Protein AF-J9GRY8-F1 (afdb_monomer)

Mean predicted aligned error: 7.42 Å

Secondary structure (DSSP, 8-state):
-----HHHHHHHHHHHHHHHHHHHHHHHHHHHTTT-S-GGG--S-S--GGG--EEESSHHHHHHHHHHHHHHHHHHHHHHHHHH-------S-----SEEES-TTTS-HHHHS---TTS-------PPP--TTT--HHHHHHHHHHH-TTS--TT--

Structure (mmCIF, N/CA/C/O backbone):
data_AF-J9GRY8-F1
#
_entry.id   AF-J9GRY8-F1
#
loop_
_atom_site.group_PDB
_atom_site.id
_atom_site.type_symbol
_atom_site.label_atom_id
_atom_site.label_alt_id
_atom_site.label_comp_id
_atom_site.label_asym_id
_atom_site.label_entity_id
_atom_site.label_seq_id
_atom_site.pdbx_PDB_ins_code
_atom_site.Cartn_x
_atom_site.Cartn_y
_atom_site.Cartn_z
_atom_site.occupancy
_atom_site.B_iso_or_equiv
_atom_site.auth_seq_id
_atom_site.auth_comp_id
_atom_site.auth_asym_id
_atom_site.auth_atom_id
_atom_site.pdbx_PDB_model_num
ATOM 1 N N . MET A 1 1 ? -4.107 13.630 19.395 1.00 35.41 1 MET A N 1
ATOM 2 C CA . MET A 1 1 ? -2.942 13.553 18.490 1.00 35.41 1 MET A CA 1
ATOM 3 C C . MET A 1 1 ? -3.416 12.917 17.202 1.00 35.41 1 MET A C 1
ATOM 5 O O . MET A 1 1 ? -3.673 11.725 17.184 1.00 35.41 1 MET A O 1
ATOM 9 N N . THR A 1 2 ? -3.631 13.715 16.164 1.00 36.91 2 THR A N 1
ATOM 10 C CA . THR A 1 2 ? -3.866 13.205 14.814 1.00 36.91 2 THR A CA 1
ATOM 11 C C . THR A 1 2 ? -2.506 12.826 14.248 1.00 36.91 2 THR A C 1
ATOM 13 O O . THR A 1 2 ? -1.673 13.696 14.007 1.00 36.91 2 THR A O 1
ATOM 16 N N . GLN A 1 3 ? -2.239 11.533 14.102 1.00 39.53 3 GLN A N 1
ATOM 17 C CA . GLN A 1 3 ? -1.056 11.056 13.395 1.00 39.53 3 GLN A CA 1
ATOM 18 C C . GLN A 1 3 ? -1.528 10.562 12.024 1.00 39.53 3 GLN A C 1
ATOM 20 O O . GLN A 1 3 ? -1.878 9.393 11.887 1.00 39.53 3 GLN A O 1
ATOM 25 N N . PRO A 1 4 ? -1.653 11.448 11.019 1.00 40.25 4 PRO A N 1
ATOM 26 C CA . PRO A 1 4 ? -1.986 11.006 9.679 1.00 40.25 4 PRO A CA 1
ATOM 27 C C . PRO A 1 4 ? -0.754 10.308 9.073 1.00 40.25 4 PRO A C 1
ATOM 29 O O . PRO A 1 4 ? 0.368 10.789 9.217 1.00 40.25 4 PRO A O 1
ATOM 32 N N . ALA A 1 5 ? -0.978 9.212 8.348 1.00 49.91 5 ALA A N 1
ATOM 33 C CA . ALA A 1 5 ? -0.129 8.763 7.237 1.00 49.91 5 ALA A CA 1
ATOM 34 C C . ALA A 1 5 ? 1.153 7.937 7.501 1.00 49.91 5 ALA A C 1
ATOM 36 O O . ALA A 1 5 ? 2.060 7.981 6.669 1.00 49.91 5 ALA A O 1
ATOM 37 N N . VAL A 1 6 ? 1.262 7.114 8.557 1.00 53.56 6 VAL A N 1
ATOM 38 C CA . VAL A 1 6 ? 2.426 6.195 8.630 1.00 53.56 6 VAL A CA 1
ATOM 39 C C . VAL A 1 6 ? 2.303 5.023 7.644 1.00 53.56 6 VAL A C 1
ATOM 41 O O . VAL A 1 6 ? 3.264 4.730 6.940 1.00 53.56 6 VAL A O 1
ATOM 44 N N . ALA A 1 7 ? 1.124 4.403 7.513 1.00 56.69 7 ALA A N 1
ATOM 45 C CA . ALA A 1 7 ? 0.900 3.290 6.578 1.00 56.69 7 ALA A CA 1
ATOM 46 C C . ALA A 1 7 ? 1.027 3.714 5.100 1.00 56.69 7 ALA A C 1
ATOM 48 O O . ALA A 1 7 ? 1.640 3.019 4.292 1.00 56.69 7 ALA A O 1
ATOM 49 N N . VAL A 1 8 ? 0.531 4.910 4.771 1.00 60.69 8 VAL A N 1
ATOM 50 C CA . VAL A 1 8 ? 0.575 5.499 3.422 1.00 60.69 8 VAL A CA 1
ATOM 51 C C . VAL A 1 8 ? 2.006 5.681 2.913 1.00 60.69 8 VAL A C 1
ATOM 53 O O . VAL A 1 8 ? 2.295 5.446 1.740 1.00 60.69 8 VAL A O 1
ATOM 56 N N . ASN A 1 9 ? 2.923 6.063 3.803 1.00 79.94 9 ASN A N 1
ATOM 57 C CA . ASN A 1 9 ? 4.305 6.329 3.430 1.00 79.94 9 ASN A CA 1
ATOM 58 C C . ASN A 1 9 ? 5.026 5.050 2.976 1.00 79.94 9 ASN A C 1
ATOM 60 O O . ASN A 1 9 ? 5.798 5.091 2.020 1.00 79.94 9 ASN A O 1
ATOM 64 N N . PHE A 1 10 ? 4.736 3.904 3.603 1.00 89.38 10 PHE A N 1
ATOM 65 C CA . PHE A 1 10 ? 5.350 2.633 3.222 1.00 89.38 10 PHE A CA 1
ATOM 66 C C . PHE A 1 10 ? 4.985 2.217 1.797 1.00 89.38 10 PHE A C 1
ATOM 68 O O . PHE A 1 10 ? 5.881 1.888 1.028 1.00 89.38 10 PHE A O 1
ATOM 75 N N . LEU A 1 11 ? 3.704 2.272 1.415 1.00 90.56 11 LEU A N 1
ATOM 76 C CA . LEU A 1 11 ? 3.285 1.883 0.062 1.00 90.56 11 LEU A CA 1
ATOM 77 C C . LEU A 1 11 ? 3.936 2.762 -1.009 1.00 90.56 11 LEU A C 1
ATOM 79 O O . LEU A 1 11 ? 4.484 2.243 -1.980 1.00 90.56 11 LEU A O 1
ATOM 83 N N . ILE A 1 12 ? 3.952 4.080 -0.797 1.00 91.62 12 ILE A N 1
ATOM 84 C CA . ILE A 1 12 ? 4.538 5.034 -1.747 1.00 91.62 12 ILE A CA 1
ATOM 85 C C . ILE A 1 12 ? 6.046 4.823 -1.882 1.00 91.62 12 ILE A C 1
ATOM 87 O O . ILE A 1 12 ? 6.572 4.830 -2.999 1.00 91.62 12 ILE A O 1
ATOM 91 N N . ILE A 1 13 ? 6.752 4.665 -0.758 1.00 93.25 13 ILE A N 1
ATOM 92 C CA . ILE A 1 13 ? 8.202 4.455 -0.753 1.00 93.25 13 ILE A CA 1
ATOM 93 C C . ILE A 1 13 ? 8.528 3.132 -1.442 1.00 93.25 13 ILE A C 1
ATOM 95 O O . ILE A 1 13 ? 9.338 3.129 -2.364 1.00 93.25 13 ILE A O 1
ATOM 99 N N . THR A 1 14 ? 7.859 2.037 -1.071 1.00 95.12 14 THR A N 1
ATOM 100 C CA . THR A 1 14 ? 8.075 0.721 -1.685 1.00 95.12 14 THR A CA 1
ATOM 101 C C . THR A 1 14 ? 7.798 0.758 -3.187 1.00 95.12 14 THR A C 1
ATOM 103 O O . THR A 1 14 ? 8.632 0.291 -3.961 1.00 95.12 14 THR A O 1
ATOM 106 N N . TYR A 1 15 ? 6.696 1.379 -3.624 1.00 95.00 15 TYR A N 1
ATOM 107 C CA . TYR A 1 15 ? 6.382 1.540 -5.046 1.00 95.00 15 TYR A CA 1
ATOM 108 C C . TYR A 1 15 ? 7.505 2.272 -5.787 1.00 95.00 15 TYR A C 1
ATOM 110 O O . TYR A 1 15 ? 8.051 1.757 -6.762 1.00 95.00 15 TYR A O 1
ATOM 118 N N . LYS A 1 16 ? 7.909 3.452 -5.304 1.00 96.00 16 LYS A N 1
ATOM 119 C CA . LYS A 1 16 ? 8.972 4.244 -5.941 1.00 96.00 16 LYS A CA 1
ATOM 120 C C . LYS A 1 16 ? 10.305 3.502 -5.954 1.00 96.00 16 LYS A C 1
ATOM 122 O O . LYS A 1 16 ? 10.979 3.499 -6.979 1.00 96.00 16 LYS A O 1
ATOM 127 N N . SER A 1 17 ? 10.677 2.856 -4.852 1.00 97.06 17 SER A N 1
ATOM 128 C CA . SER A 1 17 ? 11.914 2.082 -4.751 1.00 97.06 17 SER A CA 1
ATOM 129 C C . SER A 1 17 ? 11.938 0.908 -5.727 1.00 97.06 17 SER A C 1
ATOM 131 O O . SER A 1 17 ? 12.947 0.714 -6.400 1.00 97.0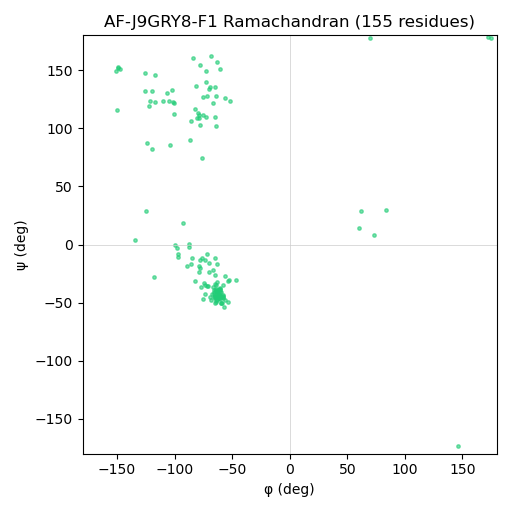6 17 SER A O 1
ATOM 133 N N . LEU A 1 18 ? 10.830 0.174 -5.875 1.00 97.00 18 LEU A N 1
ATOM 134 C CA . LEU A 1 18 ? 10.723 -0.912 -6.853 1.00 97.00 18 LEU A CA 1
ATOM 135 C C . LEU A 1 18 ? 10.784 -0.396 -8.294 1.00 97.00 18 LEU A C 1
ATOM 137 O O . LEU A 1 18 ? 11.481 -0.984 -9.116 1.00 97.00 18 LEU A O 1
ATOM 141 N N . ARG A 1 19 ? 10.135 0.734 -8.599 1.00 96.31 19 ARG A N 1
ATOM 142 C CA . ARG A 1 19 ? 10.218 1.370 -9.927 1.00 96.31 19 ARG A CA 1
ATOM 143 C C . ARG A 1 19 ? 11.637 1.838 -10.247 1.00 96.31 19 ARG A C 1
ATOM 145 O O . ARG A 1 19 ? 12.097 1.683 -11.374 1.00 96.31 19 ARG A O 1
ATOM 152 N N . LEU A 1 20 ? 12.351 2.398 -9.271 1.00 97.06 20 LEU A N 1
ATOM 153 C CA . LEU A 1 20 ? 13.756 2.780 -9.434 1.00 97.06 20 LEU A CA 1
ATOM 154 C C . LEU A 1 20 ? 14.651 1.555 -9.653 1.00 97.06 20 LEU A C 1
ATOM 156 O O . LEU A 1 20 ? 15.465 1.573 -10.573 1.00 97.06 20 LEU A O 1
ATOM 160 N N . LEU A 1 21 ? 14.453 0.483 -8.882 1.00 97.25 21 LEU A N 1
ATOM 161 C CA . LEU A 1 21 ? 15.175 -0.777 -9.060 1.00 97.25 21 LEU A CA 1
ATOM 162 C C . LEU A 1 21 ? 14.927 -1.386 -10.448 1.00 97.25 21 LEU A C 1
ATOM 164 O O . LEU A 1 21 ? 15.866 -1.812 -11.115 1.00 97.25 21 LEU A O 1
ATOM 168 N N . GLU A 1 22 ? 13.678 -1.395 -10.908 1.00 94.69 22 GLU A N 1
ATOM 169 C CA . GLU A 1 22 ? 13.321 -1.843 -12.254 1.00 94.69 22 GLU A CA 1
ATOM 170 C C . GLU A 1 22 ? 14.063 -1.031 -13.323 1.00 94.69 22 GLU A C 1
ATOM 172 O O . GLU A 1 22 ? 14.667 -1.604 -14.228 1.00 94.69 22 GLU A O 1
ATOM 177 N N . MET A 1 23 ? 14.095 0.299 -13.194 1.00 93.06 23 MET A N 1
ATOM 178 C CA . MET A 1 23 ? 14.866 1.154 -14.097 1.00 93.06 23 MET A CA 1
ATOM 179 C C . MET A 1 23 ? 16.368 0.837 -14.051 1.00 93.06 23 MET A C 1
ATOM 181 O O . MET A 1 23 ? 17.008 0.800 -15.100 1.00 93.06 23 MET A O 1
ATOM 185 N N . ASP A 1 24 ? 16.947 0.577 -12.877 1.00 94.75 24 ASP A N 1
ATOM 186 C CA . ASP A 1 24 ? 18.356 0.181 -12.756 1.00 94.75 24 ASP A CA 1
ATOM 187 C C . ASP A 1 24 ? 18.634 -1.139 -13.496 1.00 94.75 24 ASP A C 1
ATOM 189 O O . ASP A 1 24 ? 19.603 -1.234 -14.256 1.00 94.75 24 ASP A O 1
ATOM 193 N N . ILE A 1 25 ? 17.742 -2.127 -13.362 1.00 92.00 25 ILE A N 1
ATOM 194 C CA . ILE A 1 25 ? 17.813 -3.404 -14.086 1.00 92.00 25 ILE A CA 1
ATOM 195 C C . ILE A 1 25 ? 17.730 -3.173 -15.601 1.00 92.00 25 ILE A C 1
ATOM 197 O O . ILE A 1 25 ? 18.557 -3.701 -16.347 1.00 92.00 25 ILE A O 1
ATOM 201 N N . LEU A 1 26 ? 16.792 -2.345 -16.068 1.00 88.56 26 LEU A N 1
ATOM 202 C CA . LEU A 1 26 ? 16.650 -2.011 -17.489 1.00 88.56 26 LEU A CA 1
ATOM 203 C C . LEU A 1 26 ? 17.905 -1.319 -18.047 1.00 88.56 26 LEU A C 1
ATOM 205 O O . LEU A 1 26 ? 18.332 -1.624 -19.166 1.00 88.56 26 LEU A O 1
ATOM 209 N N . ARG A 1 27 ? 18.548 -0.425 -17.275 1.00 88.88 27 ARG A N 1
ATOM 210 C CA . ARG A 1 27 ? 19.831 0.187 -17.676 1.00 88.88 27 ARG A CA 1
ATOM 211 C C . ARG A 1 27 ? 20.916 -0.872 -17.847 1.00 88.88 27 ARG A C 1
ATOM 213 O O . ARG A 1 27 ? 21.608 -0.858 -18.864 1.00 88.88 27 ARG A O 1
ATOM 220 N N . LEU A 1 28 ? 21.047 -1.801 -16.899 1.00 89.38 28 LEU A N 1
ATOM 221 C CA . LEU A 1 28 ? 22.040 -2.878 -1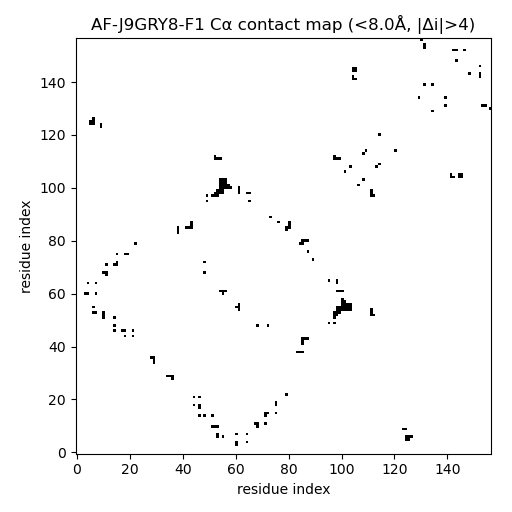6.971 1.00 89.38 28 LEU A CA 1
ATOM 222 C C . LEU A 1 28 ? 21.800 -3.800 -18.169 1.00 89.38 28 LEU A C 1
ATOM 224 O O . LEU A 1 28 ? 22.734 -4.086 -18.917 1.00 89.38 28 LEU A O 1
ATOM 228 N N . GLN A 1 29 ? 20.553 -4.203 -18.410 1.00 85.62 29 GLN A N 1
ATOM 229 C CA . GLN A 1 29 ? 20.202 -5.028 -19.565 1.00 85.62 29 GLN A CA 1
ATOM 230 C C . GLN A 1 29 ? 20.584 -4.346 -20.888 1.00 85.62 29 GLN A C 1
ATOM 232 O O . GLN A 1 29 ? 21.182 -4.983 -21.758 1.00 85.62 29 GLN A O 1
ATOM 237 N N . ARG A 1 30 ? 20.314 -3.037 -21.029 1.00 82.25 30 ARG A N 1
ATOM 238 C CA . ARG A 1 30 ? 20.690 -2.257 -22.221 1.00 82.25 30 ARG A CA 1
ATOM 239 C C . ARG A 1 30 ? 22.205 -2.234 -22.445 1.00 82.25 30 ARG A C 1
ATOM 241 O O . ARG A 1 30 ? 22.640 -2.321 -23.593 1.00 82.25 30 ARG A O 1
ATOM 248 N N . LEU A 1 31 ? 22.996 -2.130 -21.373 1.00 85.31 31 LEU A N 1
ATOM 249 C CA . LEU A 1 31 ? 24.462 -2.160 -21.434 1.00 85.31 31 LEU A CA 1
ATOM 250 C C . LEU A 1 31 ? 24.987 -3.546 -21.837 1.00 85.31 31 LEU A C 1
ATOM 252 O O . LEU A 1 31 ? 25.807 -3.644 -22.747 1.00 85.31 31 LEU A O 1
ATOM 256 N N . CYS A 1 32 ? 24.493 -4.615 -21.206 1.00 83.75 32 CYS A N 1
ATOM 257 C CA . CYS A 1 32 ? 24.935 -5.988 -21.471 1.00 83.75 32 CYS A CA 1
ATOM 258 C C . CYS A 1 32 ? 24.600 -6.465 -22.891 1.00 83.75 32 CYS A C 1
ATOM 260 O O . CYS A 1 32 ? 25.372 -7.212 -23.485 1.00 83.75 32 CYS A O 1
ATOM 262 N N . LEU A 1 33 ? 23.471 -6.021 -23.447 1.00 77.88 33 LEU A N 1
ATOM 263 C CA . LEU A 1 33 ? 23.001 -6.415 -24.780 1.00 77.88 33 LEU A CA 1
ATOM 264 C C . LEU A 1 33 ? 23.468 -5.453 -25.887 1.00 77.88 33 LEU A C 1
ATOM 266 O O . LEU A 1 33 ? 22.888 -5.415 -26.971 1.00 77.88 33 LEU A O 1
ATOM 270 N N . GLY A 1 34 ? 24.498 -4.642 -25.623 1.00 68.62 34 GLY A N 1
ATOM 271 C CA . GLY A 1 34 ? 25.127 -3.775 -26.625 1.00 68.62 34 GLY A CA 1
ATOM 272 C C . GLY A 1 34 ? 24.192 -2.717 -27.218 1.00 68.62 34 GLY A C 1
ATOM 273 O O . GLY A 1 34 ? 24.343 -2.349 -28.380 1.00 68.62 34 GLY A O 1
ATOM 274 N N . GLY A 1 35 ? 23.190 -2.263 -26.457 1.00 64.38 35 GLY A N 1
ATOM 275 C CA . GLY A 1 35 ? 22.187 -1.304 -26.923 1.00 64.38 35 GLY A CA 1
ATOM 276 C C . GLY A 1 35 ? 21.148 -1.871 -27.898 1.00 64.38 35 G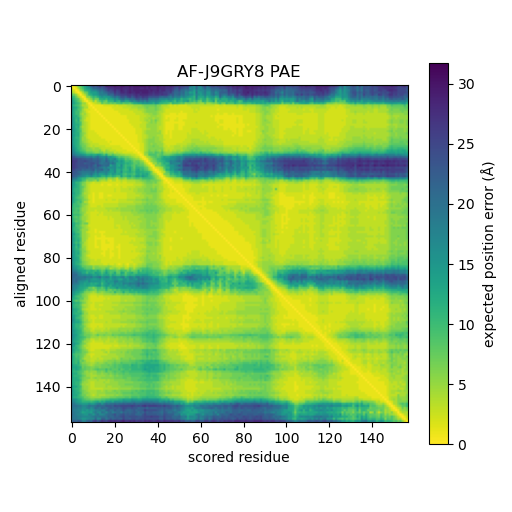LY A C 1
ATOM 277 O O . GLY A 1 35 ? 20.364 -1.095 -28.436 1.00 64.38 35 GLY A O 1
ATOM 278 N N . GLN A 1 36 ? 21.120 -3.193 -28.118 1.00 56.59 36 GLN A N 1
ATOM 279 C CA . GLN A 1 36 ? 20.224 -3.860 -29.075 1.00 56.59 36 GLN A CA 1
ATOM 280 C C . GLN A 1 36 ? 18.859 -4.247 -28.496 1.00 56.59 36 GLN A C 1
ATOM 282 O O . GLN A 1 36 ? 18.016 -4.748 -29.241 1.00 56.59 36 GLN A O 1
ATOM 287 N N . ILE A 1 37 ? 18.595 -4.007 -27.201 1.00 58.16 37 ILE A N 1
ATOM 288 C CA . ILE A 1 37 ? 17.202 -3.989 -26.738 1.00 58.16 37 ILE A CA 1
ATOM 289 C C . ILE A 1 37 ? 16.542 -2.827 -27.463 1.00 58.16 37 ILE A C 1
ATOM 291 O O . ILE A 1 37 ? 16.738 -1.661 -27.113 1.00 58.16 37 ILE A O 1
ATOM 295 N N . ALA A 1 38 ? 15.782 -3.156 -28.502 1.00 56.50 38 ALA A N 1
ATOM 296 C CA . ALA A 1 38 ? 14.901 -2.203 -29.125 1.00 56.50 38 ALA A CA 1
ATOM 297 C C . ALA A 1 38 ? 13.974 -1.678 -28.028 1.00 56.50 38 ALA A C 1
ATOM 299 O O . ALA A 1 38 ? 13.334 -2.452 -27.319 1.00 56.50 38 ALA A O 1
ATOM 300 N N . LEU A 1 39 ? 13.920 -0.357 -27.883 1.00 55.66 39 LEU A N 1
ATOM 301 C CA . LEU A 1 39 ? 13.009 0.344 -26.978 1.00 55.66 39 LEU A CA 1
ATOM 302 C C . LEU A 1 39 ? 11.566 -0.180 -27.097 1.00 55.66 39 LEU A C 1
ATOM 304 O O . LEU A 1 39 ? 10.831 -0.228 -26.121 1.00 55.66 39 LEU A O 1
ATOM 308 N N . SER A 1 40 ? 11.211 -0.650 -28.298 1.00 52.44 40 SER A N 1
ATOM 309 C CA . SER A 1 40 ? 9.945 -1.289 -28.654 1.00 52.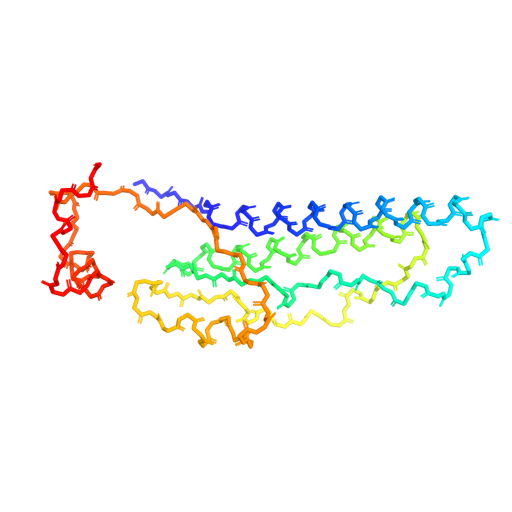44 40 SER A CA 1
ATOM 310 C C . SER A 1 40 ? 9.649 -2.612 -27.937 1.00 52.44 40 SER A C 1
ATOM 312 O O . SER A 1 40 ? 8.506 -3.053 -27.965 1.00 52.44 40 SER A O 1
ATOM 314 N N . SER A 1 41 ? 10.643 -3.270 -27.334 1.0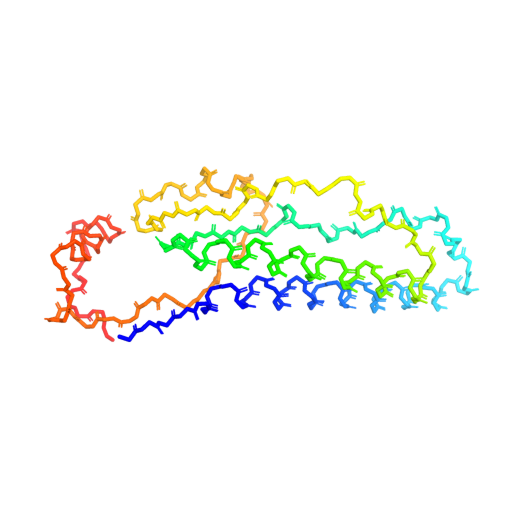0 56.19 41 SER A N 1
ATOM 315 C CA . SER A 1 41 ? 10.451 -4.498 -26.550 1.00 56.19 41 SER A CA 1
ATOM 316 C C . SER A 1 41 ? 10.070 -4.213 -25.095 1.00 56.19 41 SER A C 1
ATOM 318 O O . SER A 1 41 ? 9.569 -5.104 -24.412 1.00 56.19 41 SER A O 1
ATOM 320 N N . ILE A 1 42 ? 10.290 -2.985 -24.608 1.00 64.00 42 ILE A N 1
ATOM 321 C CA . ILE A 1 42 ? 9.868 -2.562 -23.270 1.00 64.00 42 ILE A CA 1
ATOM 322 C C . ILE A 1 42 ? 8.427 -2.062 -23.391 1.00 64.00 42 ILE A C 1
ATOM 324 O O . ILE A 1 42 ? 8.175 -0.894 -23.670 1.00 64.00 42 ILE A O 1
ATOM 328 N N . LEU A 1 43 ? 7.473 -2.977 -23.211 1.00 65.62 43 LEU A N 1
ATOM 329 C CA . LEU A 1 43 ? 6.034 -2.698 -23.326 1.00 65.62 43 LEU A CA 1
ATOM 330 C C . LEU A 1 43 ? 5.474 -1.851 -22.166 1.00 65.62 43 LEU A C 1
ATOM 332 O O . LEU A 1 43 ? 4.322 -1.431 -22.219 1.00 65.62 43 LEU A O 1
ATOM 336 N N . GLY A 1 44 ? 6.269 -1.596 -21.126 1.00 75.44 44 GLY A N 1
ATOM 337 C CA . GLY A 1 44 ? 5.872 -0.827 -19.951 1.00 75.44 44 GLY A CA 1
ATOM 338 C C . GLY A 1 44 ? 6.541 -1.336 -18.677 1.00 75.44 44 GLY A C 1
ATOM 339 O O . GLY A 1 44 ? 7.409 -2.206 -18.717 1.00 75.44 44 GLY A O 1
ATOM 340 N N . SER A 1 45 ? 6.116 -0.774 -17.548 1.00 85.38 45 SER A N 1
ATOM 341 C CA . SER A 1 45 ? 6.489 -1.245 -16.212 1.00 85.38 45 SER A CA 1
ATOM 342 C C . SER A 1 45 ? 5.841 -2.590 -15.901 1.00 85.38 45 SER A C 1
ATOM 344 O O . SER A 1 45 ? 4.627 -2.728 -16.065 1.00 85.38 45 SER A O 1
ATOM 346 N N . VAL A 1 46 ? 6.602 -3.547 -15.373 1.00 89.69 46 VAL A N 1
ATOM 347 C CA . VAL A 1 46 ? 6.023 -4.746 -14.745 1.00 89.69 46 VAL A CA 1
ATOM 348 C C . VAL A 1 46 ? 5.532 -4.454 -13.329 1.00 89.69 46 VAL A C 1
ATOM 350 O O . VAL A 1 46 ? 4.628 -5.133 -12.847 1.00 89.69 46 VAL A O 1
ATOM 353 N N . ILE A 1 47 ? 6.088 -3.422 -12.684 1.00 92.62 47 ILE A N 1
ATOM 354 C CA . ILE A 1 47 ? 5.654 -2.946 -11.370 1.00 92.62 47 ILE A CA 1
ATOM 355 C C . ILE A 1 47 ? 4.416 -2.069 -11.550 1.00 92.62 47 ILE A C 1
ATOM 357 O O . ILE A 1 47 ? 4.492 -0.953 -12.076 1.00 92.62 47 ILE A O 1
ATOM 361 N N . ARG A 1 48 ? 3.267 -2.580 -11.120 1.00 89.50 48 ARG A N 1
ATOM 362 C CA . ARG A 1 48 ? 1.956 -1.958 -11.309 1.00 89.50 48 ARG A CA 1
ATOM 363 C C . ARG A 1 48 ? 1.330 -1.597 -9.969 1.00 89.50 48 ARG A C 1
ATOM 365 O O . ARG A 1 48 ? 1.464 -2.333 -8.996 1.00 89.50 48 ARG A O 1
ATOM 372 N N . MET A 1 49 ? 0.586 -0.494 -9.936 1.00 88.56 49 MET A N 1
ATOM 373 C CA . MET A 1 49 ? -0.152 -0.039 -8.749 1.00 88.56 49 MET A CA 1
ATOM 374 C C . MET A 1 49 ? -1.079 -1.108 -8.160 1.00 88.56 49 MET A C 1
ATOM 376 O O . MET A 1 49 ? -1.249 -1.169 -6.948 1.00 88.56 49 MET A O 1
ATOM 380 N N . GLN A 1 50 ? -1.634 -1.989 -8.996 1.00 90.12 50 GLN A N 1
ATOM 381 C CA . GLN A 1 50 ? -2.552 -3.048 -8.568 1.00 90.12 50 GLN A CA 1
ATOM 382 C C . GLN A 1 50 ? -1.900 -4.088 -7.644 1.00 90.12 50 GLN A C 1
ATOM 384 O O . GLN A 1 50 ? -2.623 -4.873 -7.050 1.00 90.12 50 GLN A O 1
ATOM 389 N N . GLN A 1 51 ? -0.570 -4.094 -7.514 1.00 92.69 51 GLN A N 1
ATOM 390 C CA . GLN A 1 51 ? 0.175 -4.979 -6.612 1.00 92.69 51 GLN A CA 1
ATOM 391 C C . GLN A 1 51 ? 0.324 -4.400 -5.190 1.00 92.69 51 GLN A C 1
ATOM 393 O O . GLN A 1 51 ? 0.976 -5.009 -4.347 1.00 92.69 51 GLN A O 1
ATOM 398 N N . PHE A 1 52 ? -0.228 -3.211 -4.924 1.00 93.62 52 PHE A N 1
ATOM 399 C CA . PHE A 1 52 ? -0.074 -2.488 -3.663 1.00 93.62 52 PHE A CA 1
ATOM 400 C C . PHE A 1 52 ? -1.431 -2.332 -2.984 1.00 93.62 52 PHE A C 1
ATOM 402 O O . PHE A 1 52 ? -2.346 -1.739 -3.551 1.00 93.62 52 PHE A O 1
ATOM 409 N N . TYR A 1 53 ? -1.534 -2.828 -1.753 1.00 94.25 53 TYR A N 1
ATOM 410 C CA . TYR A 1 53 ? -2.783 -2.916 -0.999 1.00 94.25 53 TYR A CA 1
ATOM 411 C C . TYR A 1 53 ? -2.645 -2.235 0.357 1.00 94.25 53 TYR A C 1
ATOM 413 O O . TYR A 1 53 ? -1.570 -2.244 0.957 1.00 94.25 53 TYR A O 1
ATOM 421 N N . GLY A 1 54 ? -3.734 -1.653 0.856 1.00 93.06 54 GLY A N 1
ATOM 422 C CA . GLY A 1 54 ? -3.732 -0.970 2.144 1.00 93.06 54 GLY A CA 1
ATOM 423 C C . GLY A 1 54 ? -5.090 -0.998 2.827 1.00 93.06 54 GLY A C 1
ATOM 424 O O . GLY A 1 54 ? -6.128 -0.979 2.171 1.00 93.06 54 GLY A O 1
ATOM 425 N N . ILE A 1 55 ? -5.074 -1.009 4.157 1.00 94.19 55 ILE A N 1
ATOM 426 C CA . ILE A 1 55 ? -6.258 -0.798 4.989 1.00 94.19 55 ILE A CA 1
ATOM 427 C C . ILE A 1 55 ? -5.968 0.411 5.868 1.00 94.19 55 ILE A C 1
ATOM 429 O O . ILE A 1 55 ? -4.978 0.420 6.598 1.00 94.19 55 ILE A O 1
ATOM 433 N N . GLU A 1 56 ? -6.818 1.425 5.792 1.00 92.38 56 GLU A N 1
ATOM 434 C CA . GLU A 1 56 ? -6.690 2.645 6.583 1.00 92.38 56 GLU A CA 1
ATOM 435 C C . GLU A 1 56 ? -7.991 2.895 7.342 1.00 92.38 56 GLU A C 1
ATOM 437 O O . GLU A 1 56 ? -9.075 2.806 6.777 1.00 92.38 56 GLU A O 1
ATOM 442 N N . LEU A 1 57 ? -7.895 3.177 8.640 1.00 91.50 57 LEU A N 1
ATOM 443 C CA . LEU A 1 57 ? -9.068 3.278 9.507 1.00 91.50 57 LEU A CA 1
ATOM 444 C C . LEU A 1 57 ? -9.846 4.573 9.263 1.00 91.50 57 LEU A C 1
ATOM 446 O O . LEU A 1 57 ? -11.065 4.608 9.433 1.00 91.50 57 LEU A O 1
ATOM 450 N N . LEU A 1 58 ? -9.129 5.643 8.922 1.00 91.12 58 LEU A N 1
ATOM 451 C CA . LEU A 1 58 ? -9.684 6.981 8.795 1.00 91.12 58 LEU A CA 1
ATOM 452 C C . LEU A 1 58 ? -9.890 7.356 7.322 1.00 91.12 58 LEU A C 1
ATOM 454 O O . LEU A 1 58 ? -8.970 7.268 6.513 1.00 91.12 58 LEU A O 1
ATOM 458 N N . ASP A 1 59 ? -11.073 7.886 7.023 1.00 91.56 59 ASP A N 1
ATOM 459 C CA . ASP A 1 59 ? -11.508 8.295 5.679 1.00 91.56 59 ASP A CA 1
ATOM 460 C C . ASP A 1 59 ? -10.555 9.308 5.014 1.00 91.56 59 ASP A C 1
ATOM 462 O O . ASP A 1 59 ? -10.072 9.118 3.903 1.00 91.56 59 ASP A O 1
ATOM 466 N N . PHE A 1 60 ? -10.164 10.364 5.735 1.00 90.81 60 PHE A N 1
ATOM 467 C CA . PHE A 1 60 ? -9.277 11.379 5.159 1.00 90.81 60 PHE A CA 1
ATOM 468 C C . PHE A 1 60 ? -7.865 10.846 4.810 1.00 90.81 60 PHE A C 1
ATOM 470 O O . PHE A 1 60 ? -7.411 11.064 3.686 1.00 90.81 60 PHE A O 1
ATOM 477 N N . PRO A 1 61 ? -7.136 10.146 5.708 1.00 89.25 61 PRO A N 1
ATOM 478 C CA . PRO A 1 61 ? -5.886 9.474 5.350 1.00 89.25 61 PRO A CA 1
ATOM 479 C C . PRO A 1 61 ? -6.018 8.446 4.222 1.00 89.25 61 PRO A C 1
ATOM 481 O O . PRO A 1 61 ? -5.091 8.335 3.421 1.00 89.25 61 PRO A O 1
ATOM 484 N N . HIS A 1 62 ? -7.146 7.733 4.134 1.00 90.31 62 HIS A N 1
ATOM 485 C CA . HIS A 1 62 ? -7.442 6.802 3.043 1.00 90.31 62 HIS A CA 1
ATOM 486 C C . HIS A 1 62 ? -7.459 7.519 1.680 1.00 90.31 62 HIS A C 1
ATOM 488 O O . HIS A 1 62 ? -6.708 7.137 0.779 1.00 90.31 62 HIS A O 1
ATOM 494 N N . GLU A 1 63 ? -8.191 8.627 1.563 1.00 90.12 63 GLU A N 1
ATOM 495 C CA . GLU A 1 63 ? -8.234 9.458 0.349 1.00 90.12 63 GLU A CA 1
ATOM 496 C C . GLU A 1 63 ? -6.861 10.046 -0.010 1.00 90.12 63 GLU A C 1
ATOM 498 O O . GLU A 1 63 ? -6.410 10.000 -1.162 1.00 90.12 63 GLU A O 1
ATOM 503 N N . VAL A 1 64 ? -6.131 10.543 0.995 1.00 90.75 64 VAL A N 1
ATOM 504 C CA . VAL A 1 64 ? -4.761 11.045 0.810 1.00 90.75 64 VAL A CA 1
ATOM 505 C C . VAL A 1 64 ? -3.834 9.944 0.293 1.00 90.75 64 VAL A C 1
ATOM 507 O O . VAL A 1 64 ? -2.972 10.223 -0.546 1.00 90.75 64 VAL A O 1
ATOM 510 N N . ALA A 1 65 ? -4.004 8.701 0.744 1.00 89.31 65 ALA A N 1
ATOM 511 C CA . ALA A 1 65 ? -3.207 7.569 0.286 1.00 89.31 65 ALA A CA 1
ATOM 512 C C . ALA A 1 65 ? -3.419 7.280 -1.199 1.00 89.31 65 ALA A C 1
ATOM 514 O O . ALA A 1 65 ? -2.444 7.165 -1.944 1.00 89.31 65 ALA A O 1
ATOM 515 N N . MET A 1 66 ? -4.679 7.230 -1.637 1.00 90.12 66 MET A N 1
ATOM 516 C CA . MET A 1 66 ? -5.029 7.007 -3.039 1.00 90.12 66 MET A CA 1
ATOM 517 C C . MET A 1 66 ? -4.436 8.096 -3.937 1.00 90.12 66 MET A C 1
ATOM 519 O O . MET A 1 66 ? -3.732 7.791 -4.901 1.00 90.12 66 MET A O 1
ATOM 523 N N . LEU A 1 67 ? -4.635 9.370 -3.589 1.00 90.75 67 LEU A N 1
ATOM 524 C CA . LEU A 1 67 ? -4.079 10.498 -4.347 1.00 90.75 67 LEU A CA 1
ATOM 525 C C . LEU A 1 67 ? -2.544 10.492 -4.379 1.00 90.75 67 LEU A C 1
ATOM 527 O O . LEU A 1 67 ? -1.929 10.818 -5.396 1.00 90.75 67 LEU A O 1
ATOM 531 N N . SER A 1 68 ? -1.906 10.112 -3.275 1.00 91.69 68 SER A N 1
ATOM 532 C CA . SER A 1 68 ? -0.445 10.083 -3.192 1.00 91.69 68 SER A CA 1
ATOM 533 C C . SER A 1 68 ? 0.162 8.945 -4.012 1.00 91.69 68 SER A C 1
ATOM 535 O O . SER A 1 68 ? 1.212 9.131 -4.631 1.00 91.69 68 SER A O 1
ATOM 537 N N . MET A 1 69 ? -0.504 7.789 -4.065 1.00 91.38 69 MET A N 1
ATOM 538 C CA . MET A 1 69 ? -0.111 6.674 -4.928 1.00 91.38 69 MET A CA 1
ATOM 539 C C . MET A 1 69 ? -0.255 7.043 -6.410 1.00 91.38 69 MET A C 1
ATOM 541 O O . MET A 1 69 ? 0.680 6.838 -7.181 1.00 91.38 69 MET A O 1
ATOM 545 N N . TRP A 1 70 ? -1.349 7.710 -6.789 1.00 89.81 70 TRP A N 1
ATOM 546 C CA . TRP A 1 70 ? -1.523 8.291 -8.126 1.00 89.81 70 TRP A CA 1
ATOM 547 C C . TRP A 1 70 ? -0.376 9.212 -8.536 1.00 89.81 70 TRP A C 1
ATOM 549 O O . TRP A 1 70 ? 0.198 9.095 -9.622 1.00 89.81 70 TRP A O 1
ATOM 559 N N . LEU A 1 71 ? -0.018 10.139 -7.646 1.00 91.44 71 LEU A N 1
ATOM 560 C CA . LEU A 1 71 ? 1.076 11.067 -7.892 1.00 91.44 71 LEU A CA 1
ATOM 561 C C . LEU A 1 71 ? 2.417 10.332 -8.021 1.00 91.44 71 LEU A C 1
ATOM 563 O O . LEU A 1 71 ? 3.245 10.702 -8.854 1.00 91.44 71 LEU A O 1
ATOM 567 N N . ALA A 1 72 ? 2.637 9.292 -7.214 1.00 92.56 72 ALA A N 1
ATOM 568 C CA . ALA A 1 72 ? 3.834 8.466 -7.281 1.00 92.56 72 ALA A CA 1
ATOM 569 C C . ALA A 1 72 ? 3.944 7.719 -8.617 1.00 92.56 72 ALA A C 1
ATOM 571 O O . ALA A 1 72 ? 5.014 7.750 -9.229 1.00 92.56 72 ALA A O 1
ATOM 572 N N . GLU A 1 73 ? 2.856 7.110 -9.093 1.00 91.62 73 GLU A N 1
ATOM 573 C CA . GLU A 1 73 ? 2.805 6.449 -10.399 1.00 91.62 73 GLU A CA 1
ATOM 574 C C . GLU A 1 73 ? 3.125 7.427 -11.527 1.00 91.62 73 GLU A C 1
ATOM 576 O O . GLU A 1 73 ? 4.039 7.179 -12.315 1.00 91.62 73 GLU A O 1
ATOM 581 N N . HIS A 1 74 ? 2.467 8.588 -11.551 1.00 91.00 74 HIS A N 1
ATOM 582 C CA . HIS A 1 74 ? 2.731 9.610 -12.561 1.00 91.00 74 HIS A CA 1
ATOM 583 C C . HIS A 1 74 ? 4.201 10.064 -12.564 1.00 91.00 74 HIS A C 1
ATOM 585 O O . HIS A 1 74 ? 4.827 10.166 -13.621 1.00 91.00 74 HIS A O 1
ATOM 591 N N . GLN A 1 75 ? 4.784 10.297 -11.382 1.00 93.31 75 GLN A N 1
ATOM 592 C CA . GLN A 1 75 ? 6.193 10.678 -11.246 1.00 93.31 75 GLN A CA 1
ATOM 593 C C . GLN A 1 75 ? 7.140 9.603 -11.793 1.00 93.31 75 GLN A C 1
ATOM 595 O O . GLN A 1 75 ? 8.105 9.931 -12.486 1.00 93.31 75 GLN A O 1
ATOM 600 N N . MET A 1 76 ? 6.886 8.328 -11.489 1.00 94.56 76 MET A N 1
ATOM 601 C CA . MET A 1 76 ? 7.741 7.226 -11.944 1.00 94.56 76 MET A CA 1
ATOM 602 C C . MET A 1 76 ? 7.568 6.934 -13.433 1.00 94.56 76 MET A C 1
ATOM 604 O O . MET A 1 76 ? 8.549 6.639 -14.110 1.00 94.56 76 MET A O 1
ATOM 608 N N . ASN A 1 77 ? 6.359 7.091 -13.964 1.00 91.62 77 ASN A N 1
ATOM 609 C CA . ASN A 1 77 ? 6.073 6.972 -15.390 1.00 91.62 77 ASN A CA 1
ATOM 610 C C . ASN A 1 77 ? 6.766 8.067 -16.200 1.00 91.62 77 ASN A C 1
ATOM 612 O O . ASN A 1 77 ? 7.429 7.766 -17.192 1.00 91.62 77 ASN A O 1
ATOM 616 N N . LYS A 1 78 ? 6.719 9.318 -15.725 1.00 91.94 78 LYS A N 1
ATOM 617 C CA . LYS A 1 78 ? 7.494 10.412 -16.320 1.00 91.94 78 LYS A CA 1
ATOM 618 C C . LYS A 1 78 ? 8.992 10.103 -16.317 1.00 91.94 78 LYS A C 1
ATOM 620 O O . LYS A 1 78 ? 9.647 10.266 -17.337 1.00 91.94 78 LYS A O 1
ATOM 625 N N . LYS A 1 79 ? 9.526 9.598 -15.201 1.00 93.12 79 LYS A N 1
ATOM 626 C CA . LYS A 1 79 ? 10.944 9.229 -15.115 1.00 93.12 79 LYS A CA 1
ATOM 627 C C . LYS A 1 79 ? 11.318 8.094 -16.076 1.00 93.12 79 LYS A C 1
ATOM 629 O O . LYS A 1 79 ? 12.373 8.155 -16.699 1.00 93.12 79 LYS A O 1
ATOM 634 N N . LEU A 1 80 ? 10.465 7.078 -16.210 1.00 90.75 80 LEU A N 1
ATOM 635 C CA . LEU A 1 80 ? 10.670 5.981 -17.157 1.00 90.75 80 LEU A CA 1
ATOM 636 C C . LEU A 1 80 ? 10.664 6.494 -18.607 1.00 90.75 80 LEU A C 1
ATOM 638 O O . LEU A 1 80 ? 11.494 6.073 -19.411 1.00 90.75 80 LEU A O 1
ATOM 642 N N . PHE A 1 81 ? 9.770 7.430 -18.930 1.00 89.56 81 PHE A N 1
ATOM 643 C CA . PHE A 1 81 ? 9.748 8.096 -20.230 1.00 89.56 81 PHE A CA 1
ATOM 644 C C . PHE A 1 81 ? 11.013 8.930 -20.475 1.00 89.56 81 PHE A C 1
ATOM 646 O O . PHE A 1 81 ? 11.613 8.819 -21.538 1.00 89.56 81 PHE A O 1
ATOM 653 N N . ASP A 1 82 ? 11.461 9.719 -19.500 1.00 90.25 82 ASP A N 1
ATOM 654 C CA . ASP A 1 82 ? 12.658 10.554 -19.649 1.00 90.25 82 ASP A CA 1
ATOM 655 C C . ASP A 1 82 ? 13.930 9.696 -19.851 1.00 90.25 82 ASP A C 1
ATOM 657 O O . ASP A 1 82 ? 14.778 10.024 -20.682 1.00 90.25 82 ASP A O 1
ATOM 661 N N . ASP A 1 83 ? 14.049 8.568 -19.138 1.00 88.50 83 ASP A N 1
ATOM 662 C CA . ASP A 1 83 ? 15.232 7.696 -19.186 1.00 88.50 83 ASP A CA 1
ATOM 663 C C . ASP A 1 83 ? 15.213 6.716 -20.390 1.00 88.50 83 ASP A C 1
ATOM 665 O O . ASP A 1 83 ? 16.272 6.342 -20.911 1.00 88.50 83 ASP A O 1
ATOM 669 N N . PHE A 1 84 ? 14.027 6.279 -20.838 1.00 86.31 84 PHE A N 1
ATOM 670 C CA . PHE A 1 84 ? 13.865 5.192 -21.820 1.00 86.31 84 PHE A CA 1
ATOM 671 C C . PHE A 1 84 ? 12.858 5.475 -22.940 1.00 86.31 84 PHE A C 1
ATOM 673 O O . PHE A 1 84 ? 12.588 4.581 -23.723 1.00 86.31 84 PHE A O 1
ATOM 680 N N . GLY A 1 85 ? 12.248 6.652 -23.043 1.00 84.88 85 GLY A N 1
ATOM 681 C CA . GLY A 1 85 ? 11.258 6.972 -24.086 1.00 84.88 85 GLY A CA 1
ATOM 682 C C . GLY A 1 85 ? 10.006 6.082 -24.097 1.00 84.88 85 GLY A C 1
ATOM 683 O O . GLY A 1 85 ? 9.267 6.088 -25.081 1.00 84.88 85 GLY A O 1
ATOM 684 N N . VAL A 1 86 ? 9.768 5.304 -23.035 1.00 80.62 86 VAL A N 1
ATOM 685 C CA . VAL A 1 86 ? 8.600 4.426 -22.906 1.00 80.62 86 VAL A CA 1
ATOM 686 C C . VAL A 1 86 ? 7.385 5.288 -22.597 1.00 80.62 86 VAL A C 1
ATOM 688 O O . VAL A 1 86 ? 7.282 5.875 -21.519 1.00 80.62 86 VAL A O 1
ATOM 691 N N . VAL A 1 87 ? 6.467 5.378 -23.556 1.00 75.88 87 VAL A N 1
ATOM 692 C CA . VAL A 1 87 ? 5.202 6.090 -23.373 1.00 75.88 87 VAL A CA 1
ATOM 693 C C . VAL A 1 87 ? 4.291 5.236 -22.504 1.00 75.88 87 VAL A C 1
ATOM 695 O O . VAL A 1 87 ? 4.055 4.066 -22.790 1.00 75.88 87 VAL A O 1
ATOM 698 N N . THR A 1 88 ? 3.786 5.834 -21.434 1.00 71.81 88 THR A N 1
ATOM 699 C CA . THR A 1 88 ? 2.754 5.248 -20.580 1.00 71.81 88 THR A CA 1
ATOM 700 C C . THR A 1 88 ? 1.550 6.171 -20.620 1.00 71.81 88 THR A C 1
ATOM 702 O O . THR A 1 88 ? 1.696 7.391 -20.502 1.00 71.81 88 THR A O 1
ATOM 705 N N . ASP A 1 89 ? 0.366 5.605 -20.834 1.00 66.88 89 ASP A N 1
ATOM 706 C CA . ASP A 1 89 ? -0.858 6.393 -20.883 1.00 66.88 89 ASP A CA 1
ATOM 707 C C . ASP A 1 89 ? -1.142 6.970 -19.496 1.00 66.88 89 ASP A C 1
ATOM 709 O O . ASP A 1 89 ? -1.255 6.253 -18.505 1.00 66.88 89 ASP A O 1
ATOM 713 N N . ALA A 1 90 ? -1.234 8.297 -19.414 1.00 62.34 90 ALA A N 1
ATOM 714 C CA . ALA A 1 90 ? -1.512 8.985 -18.158 1.00 62.34 90 ALA A CA 1
ATOM 715 C C . ALA A 1 90 ? -2.998 8.919 -17.758 1.00 62.34 90 ALA A C 1
ATOM 717 O O . ALA A 1 90 ? -3.345 9.314 -16.647 1.00 62.34 90 ALA A O 1
ATOM 718 N N . LEU A 1 91 ? -3.882 8.507 -18.677 1.00 66.38 91 LEU A N 1
ATOM 7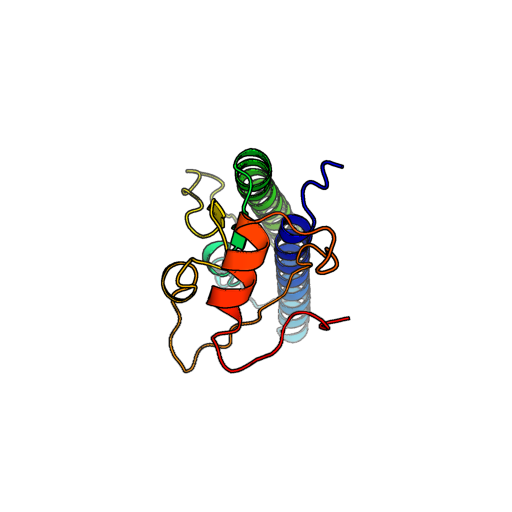19 C CA . LEU A 1 91 ? -5.335 8.603 -18.548 1.00 66.38 91 LEU A CA 1
ATOM 720 C C . LEU A 1 91 ? -6.048 7.460 -19.296 1.00 66.38 91 LEU A C 1
ATOM 722 O O . LEU A 1 91 ? -5.552 7.028 -20.337 1.00 66.38 91 LEU A O 1
ATOM 726 N N . PRO A 1 92 ? -7.249 7.045 -18.839 1.00 64.50 92 PRO A N 1
ATOM 727 C CA . PRO A 1 92 ? -8.002 7.593 -17.706 1.00 64.50 92 PRO A CA 1
ATOM 728 C C . PRO A 1 92 ? -7.468 7.129 -16.347 1.00 64.50 92 PRO A C 1
ATOM 730 O O . PRO A 1 92 ? -6.889 6.054 -16.225 1.00 64.50 92 PRO A O 1
ATOM 733 N N . LEU A 1 93 ? -7.705 7.939 -15.312 1.00 65.50 93 LEU A N 1
ATOM 734 C CA . LEU A 1 93 ? -7.375 7.550 -13.948 1.00 65.50 93 LEU A CA 1
ATOM 735 C C . LEU A 1 93 ? -8.245 6.342 -13.534 1.00 65.50 93 LEU A C 1
ATOM 737 O O . LEU A 1 93 ? -9.456 6.477 -13.373 1.00 65.50 93 LEU A O 1
ATOM 741 N N . HIS A 1 94 ? -7.655 5.156 -13.391 1.00 69.88 94 HIS A N 1
ATOM 742 C CA . HIS A 1 94 ? -8.321 3.954 -12.883 1.00 69.88 94 HIS A CA 1
ATOM 743 C C . HIS A 1 94 ? -8.603 4.026 -11.375 1.00 69.88 94 HIS A C 1
ATOM 745 O O . HIS A 1 94 ? -7.693 4.226 -10.579 1.00 69.88 94 HIS A O 1
ATOM 751 N N . ASN A 1 95 ? -9.841 3.786 -10.944 1.00 74.25 95 ASN A N 1
ATOM 752 C CA . ASN A 1 95 ? -10.156 3.763 -9.512 1.00 74.25 95 ASN A CA 1
ATOM 753 C C . ASN A 1 95 ? -9.207 2.831 -8.736 1.00 74.25 95 ASN A C 1
ATOM 755 O O . ASN A 1 95 ? -9.110 1.643 -9.045 1.00 74.25 95 ASN A O 1
ATOM 759 N N . ILE A 1 96 ? -8.528 3.379 -7.723 1.00 80.44 96 ILE A N 1
ATOM 760 C CA . ILE A 1 96 ? -7.711 2.599 -6.792 1.00 80.44 96 ILE A CA 1
ATOM 761 C C . ILE A 1 96 ? -8.676 1.943 -5.812 1.00 80.44 96 ILE A C 1
ATOM 763 O O . ILE A 1 96 ? -9.205 2.593 -4.918 1.00 80.44 96 ILE A O 1
ATOM 767 N N . THR A 1 97 ? -8.933 0.654 -6.001 1.00 84.25 97 THR A N 1
ATOM 768 C CA . THR A 1 97 ? -9.805 -0.137 -5.120 1.00 84.25 97 THR A CA 1
ATOM 769 C C . THR A 1 97 ? -9.018 -0.934 -4.082 1.00 84.25 97 THR A C 1
ATOM 771 O O . THR A 1 97 ? -9.610 -1.545 -3.202 1.00 84.25 97 THR A O 1
ATOM 774 N N . GLN A 1 98 ? -7.687 -0.953 -4.192 1.00 89.94 98 GLN A N 1
ATOM 775 C CA . GLN A 1 98 ? -6.781 -1.738 -3.350 1.00 89.94 98 GLN A CA 1
ATOM 776 C C . GLN A 1 98 ? -6.525 -1.105 -1.977 1.00 89.94 98 GLN A C 1
ATOM 778 O O . GLN A 1 98 ? -6.052 -1.780 -1.063 1.00 89.94 98 GLN A O 1
ATOM 783 N N . ILE A 1 99 ? -6.802 0.193 -1.833 1.00 91.75 99 ILE A N 1
ATOM 784 C CA . ILE A 1 99 ? -6.714 0.896 -0.556 1.00 91.75 99 ILE A CA 1
ATOM 785 C C . ILE A 1 99 ? -8.135 1.007 -0.013 1.00 91.75 99 ILE A C 1
ATOM 787 O O . ILE A 1 99 ? -8.976 1.693 -0.591 1.00 91.75 99 ILE A O 1
ATOM 791 N N . VAL A 1 100 ? -8.412 0.304 1.080 1.00 93.31 100 VAL A N 1
ATOM 792 C CA . VAL A 1 100 ? -9.747 0.179 1.669 1.00 93.31 100 VAL A CA 1
ATOM 793 C C . VAL A 1 100 ? -9.826 1.002 2.950 1.00 93.31 100 VAL A C 1
ATOM 795 O O . VAL A 1 100 ? -8.974 0.874 3.831 1.00 93.31 100 VAL A O 1
ATOM 798 N N . CYS A 1 101 ? -10.867 1.827 3.074 1.00 93.88 101 CYS A N 1
ATOM 799 C CA . CYS A 1 101 ? -11.179 2.505 4.327 1.00 93.88 101 CYS A CA 1
ATOM 800 C C . CYS A 1 101 ? -11.901 1.527 5.267 1.00 93.88 101 CYS A C 1
ATOM 802 O O . CYS A 1 101 ? -13.028 1.111 4.989 1.00 93.88 101 CYS A O 1
ATOM 804 N N . GLY A 1 102 ? -11.278 1.147 6.382 1.00 94.00 102 GLY A N 1
ATOM 805 C CA . GLY A 1 102 ? -11.894 0.271 7.371 1.00 94.00 102 GLY A CA 1
ATOM 806 C C . GLY A 1 102 ? -10.962 -0.209 8.480 1.00 94.00 102 GLY A C 1
ATOM 807 O O . GLY A 1 102 ? -9.777 0.106 8.537 1.00 94.00 102 GLY A O 1
ATOM 808 N N . ASN A 1 103 ? -11.525 -0.989 9.402 1.00 93.81 103 ASN A N 1
ATOM 809 C CA . ASN A 1 103 ? -10.800 -1.495 10.562 1.00 93.81 103 ASN A CA 1
ATOM 810 C C . ASN A 1 103 ? -10.054 -2.796 10.227 1.00 93.81 103 ASN A C 1
ATOM 812 O O . ASN A 1 103 ? -10.663 -3.863 10.134 1.00 93.81 103 ASN A O 1
ATOM 816 N N . ALA A 1 104 ? -8.729 -2.707 10.097 1.00 93.81 104 ALA A N 1
ATOM 817 C CA . ALA A 1 104 ? -7.849 -3.839 9.805 1.00 93.81 104 ALA A CA 1
ATOM 818 C C . ALA A 1 104 ? -7.964 -4.998 10.810 1.00 93.81 104 ALA A C 1
ATOM 820 O O . ALA A 1 104 ? -7.754 -6.141 10.420 1.00 93.81 104 ALA A O 1
ATOM 821 N N . CYS A 1 105 ? -8.345 -4.742 12.065 1.00 93.88 105 CYS A N 1
ATOM 822 C CA . CYS A 1 105 ? -8.549 -5.799 13.058 1.00 93.88 105 CYS A CA 1
ATOM 823 C C . CYS A 1 105 ? -9.829 -6.613 12.811 1.00 93.88 105 CYS A C 1
ATOM 825 O O . CYS A 1 105 ? -10.017 -7.644 13.444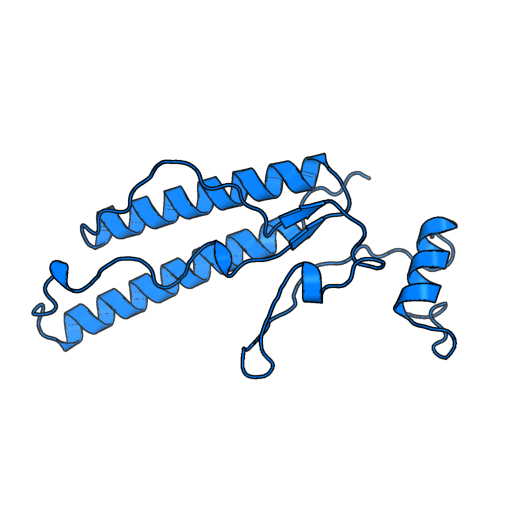 1.00 93.88 105 CYS A O 1
ATOM 827 N N . ARG A 1 106 ? -10.741 -6.143 11.949 1.00 94.75 106 ARG A N 1
ATOM 828 C CA . ARG A 1 106 ? -12.073 -6.737 11.726 1.00 94.75 106 ARG A CA 1
ATOM 829 C C . ARG A 1 106 ? -12.300 -7.244 10.312 1.00 94.75 106 ARG A C 1
ATOM 831 O O . ARG A 1 106 ? -13.142 -8.115 10.116 1.00 94.75 106 ARG A O 1
ATOM 838 N N . LEU A 1 107 ? -11.622 -6.652 9.337 1.00 95.00 107 LEU A N 1
ATOM 839 C CA . LEU A 1 107 ? -11.771 -7.015 7.935 1.00 95.00 107 LEU A CA 1
ATOM 840 C C . LEU A 1 107 ? -11.115 -8.365 7.634 1.00 95.00 107 LEU A C 1
ATOM 842 O O . LEU A 1 107 ? -10.099 -8.717 8.228 1.00 95.00 107 LEU A O 1
ATOM 846 N N . ASP A 1 108 ? -11.669 -9.084 6.658 1.00 95.06 108 ASP A N 1
ATOM 847 C CA . ASP A 1 108 ? -10.992 -10.227 6.048 1.00 95.06 108 ASP A CA 1
ATOM 848 C C . ASP A 1 108 ? -9.949 -9.718 5.049 1.00 95.06 108 ASP A C 1
ATOM 850 O O . ASP A 1 108 ? -10.280 -9.152 4.003 1.00 95.06 108 ASP A O 1
ATOM 854 N N . TRP A 1 109 ? -8.674 -9.909 5.377 1.00 94.50 109 TRP A N 1
ATOM 855 C CA . TRP A 1 109 ? -7.569 -9.432 4.551 1.00 94.50 109 TRP A CA 1
ATOM 856 C C . TRP A 1 109 ? -7.484 -10.155 3.204 1.00 94.50 109 TRP A C 1
ATOM 858 O O . TRP A 1 109 ? -6.968 -9.565 2.260 1.00 94.50 109 TRP A O 1
ATOM 868 N N . ASN A 1 110 ? -8.051 -11.360 3.069 1.00 94.81 110 ASN A N 1
ATOM 869 C CA . ASN A 1 110 ? -8.104 -12.070 1.785 1.00 94.81 110 ASN A CA 1
ATOM 870 C C . ASN A 1 110 ? -9.072 -11.410 0.795 1.00 94.81 110 ASN A C 1
ATOM 872 O O . ASN A 1 110 ? -8.926 -11.566 -0.414 1.00 94.81 110 ASN A O 1
ATOM 876 N N . VAL A 1 111 ? -10.055 -10.654 1.294 1.00 94.19 111 VAL A N 1
ATOM 877 C CA . VAL A 1 111 ? -10.946 -9.848 0.448 1.00 94.19 111 VAL A CA 1
ATOM 878 C C . VAL A 1 111 ? -10.238 -8.572 -0.012 1.00 94.19 111 VAL A C 1
ATOM 880 O O . VAL A 1 111 ? -10.443 -8.131 -1.140 1.00 94.19 111 VAL A O 1
ATOM 883 N N . VAL A 1 112 ? -9.402 -7.981 0.849 1.00 93.31 112 VAL A N 1
ATOM 884 C CA . VAL A 1 112 ? -8.668 -6.742 0.540 1.00 93.31 112 VAL A CA 1
ATOM 885 C C . VAL A 1 112 ? -7.495 -7.002 -0.403 1.00 93.31 112 VAL A C 1
ATOM 887 O O . VAL A 1 112 ? -7.337 -6.285 -1.387 1.00 93.31 112 VAL A O 1
ATOM 890 N N . CYS A 1 113 ? -6.694 -8.029 -0.117 1.00 94.62 113 CYS A N 1
ATOM 891 C CA . CYS A 1 113 ? -5.573 -8.486 -0.932 1.00 94.62 113 CYS A CA 1
ATOM 892 C C . CYS A 1 113 ? -5.825 -9.941 -1.358 1.00 94.62 113 CYS A C 1
ATOM 894 O O . CYS A 1 113 ? -5.337 -10.869 -0.701 1.00 94.62 113 CYS A O 1
ATOM 896 N N . PRO A 1 114 ? -6.621 -10.165 -2.420 1.00 94.19 114 PRO A N 1
ATOM 897 C CA . PRO A 1 114 ? -6.792 -11.496 -2.984 1.00 94.19 114 PRO A CA 1
ATOM 898 C C . PRO A 1 114 ? -5.460 -11.985 -3.549 1.00 94.19 114 PRO A C 1
ATOM 900 O O . PRO A 1 114 ? -4.841 -11.277 -4.343 1.00 94.19 114 PRO A O 1
ATOM 903 N N . HIS A 1 115 ? -5.041 -13.178 -3.138 1.00 93.81 115 HIS A N 1
ATOM 904 C CA . HIS A 1 115 ? -3.804 -13.807 -3.589 1.00 93.81 115 HIS A CA 1
ATOM 905 C C . HIS A 1 115 ? -3.940 -15.333 -3.589 1.00 93.81 115 HIS A C 1
ATOM 907 O O . HIS A 1 115 ? -4.710 -15.903 -2.810 1.00 93.81 115 HIS A O 1
ATOM 913 N N . GLU A 1 116 ? -3.178 -15.986 -4.459 1.00 94.50 116 GLU A N 1
ATOM 914 C CA . GLU A 1 116 ? -3.014 -17.439 -4.469 1.00 94.50 116 GLU A CA 1
ATOM 915 C C . GLU A 1 116 ? -1.928 -17.872 -3.471 1.00 94.50 116 GLU A C 1
ATOM 917 O O . GLU A 1 116 ? -1.077 -17.084 -3.056 1.00 94.50 116 GLU A O 1
ATOM 922 N N . LYS A 1 117 ? -1.923 -19.149 -3.073 1.00 90.50 117 LYS A N 1
ATOM 923 C CA . LYS A 1 117 ? -0.970 -19.658 -2.064 1.00 90.50 117 LYS A CA 1
ATOM 924 C C . LYS A 1 117 ? 0.486 -19.610 -2.521 1.00 90.50 117 LYS A C 1
ATOM 926 O O . LYS A 1 117 ? 1.387 -19.605 -1.687 1.00 90.50 117 LYS A O 1
ATOM 931 N N . GLU A 1 118 ? 0.706 -19.651 -3.826 1.00 93.62 118 GLU A N 1
ATOM 932 C CA . GLU A 1 118 ? 2.017 -19.623 -4.461 1.00 93.62 118 GLU A CA 1
ATOM 933 C C . GLU A 1 118 ? 2.544 -18.192 -4.647 1.00 93.62 118 GLU A C 1
ATOM 935 O O . GLU A 1 118 ? 3.716 -18.018 -4.980 1.00 93.62 118 GLU A O 1
ATOM 940 N N . GLU A 1 119 ? 1.701 -17.174 -4.447 1.00 93.06 119 GLU A N 1
ATOM 941 C CA . GLU A 1 119 ? 2.102 -15.773 -4.537 1.00 93.06 119 GLU A CA 1
ATOM 942 C C . GLU A 1 119 ? 2.777 -15.309 -3.242 1.00 93.0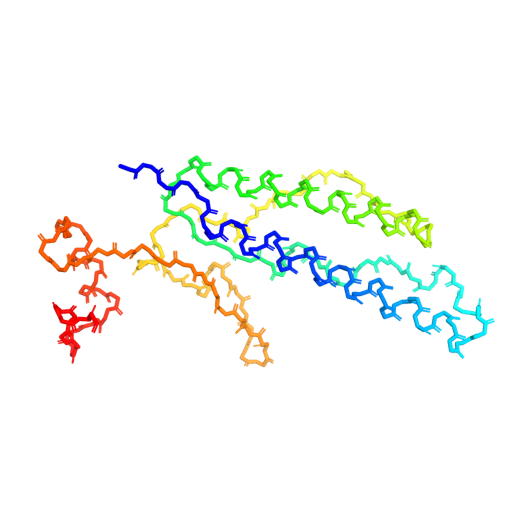6 119 GLU A C 1
ATOM 944 O O . GLU A 1 119 ? 2.322 -15.575 -2.128 1.00 93.06 119 GLU A O 1
ATOM 949 N N . GLU A 1 120 ? 3.881 -14.578 -3.384 1.00 94.06 120 GLU A N 1
ATOM 950 C CA . GLU A 1 120 ? 4.578 -13.995 -2.242 1.00 94.06 120 GLU A CA 1
ATOM 951 C C . GLU A 1 120 ? 3.911 -12.682 -1.819 1.00 94.06 120 GLU A C 1
ATOM 953 O O . GLU A 1 120 ? 3.913 -11.694 -2.558 1.00 94.06 120 GLU A O 1
ATOM 958 N N . VAL A 1 121 ? 3.381 -12.659 -0.595 1.00 94.25 121 VAL A N 1
ATOM 959 C CA . VAL A 1 121 ? 2.768 -11.469 0.004 1.00 94.25 121 VAL A CA 1
ATOM 960 C C . VAL A 1 121 ? 3.643 -10.941 1.133 1.00 94.25 121 VAL A C 1
ATOM 962 O O . VAL A 1 121 ? 3.923 -11.631 2.113 1.00 94.25 121 VAL A O 1
ATOM 965 N N . PHE A 1 122 ? 4.035 -9.672 1.019 1.00 94.06 122 PHE A N 1
ATOM 966 C CA . PHE A 1 122 ? 4.768 -8.956 2.058 1.00 94.06 122 PHE A CA 1
ATOM 967 C C . PHE A 1 122 ? 3.816 -8.046 2.830 1.00 94.06 122 PHE A C 1
ATOM 969 O O . PHE A 1 122 ? 3.192 -7.156 2.257 1.00 94.06 122 PHE A O 1
ATOM 976 N N . VAL A 1 123 ? 3.741 -8.246 4.146 1.00 92.38 123 VAL A N 1
ATOM 977 C CA . VAL A 1 123 ? 2.946 -7.411 5.051 1.00 92.38 123 VAL A CA 1
ATOM 978 C C . VAL A 1 123 ? 3.877 -6.503 5.838 1.00 92.38 123 VAL A C 1
ATOM 980 O O . VAL A 1 123 ? 4.778 -6.967 6.535 1.00 92.38 123 VAL A O 1
ATOM 983 N N . PHE A 1 124 ? 3.647 -5.200 5.750 1.00 89.12 124 PHE A N 1
ATOM 984 C CA . PHE A 1 124 ? 4.401 -4.198 6.490 1.00 89.12 124 PHE A CA 1
ATOM 985 C C . PHE A 1 124 ? 3.510 -3.012 6.840 1.00 89.12 124 PHE A C 1
ATOM 987 O O . PHE A 1 124 ? 2.558 -2.683 6.136 1.00 89.12 124 PHE A O 1
ATOM 994 N N . GLY A 1 125 ? 3.835 -2.356 7.946 1.00 87.12 125 GLY A N 1
ATOM 995 C CA . GLY A 1 125 ? 3.112 -1.193 8.427 1.00 87.12 125 GLY A CA 1
ATOM 996 C C . GLY A 1 125 ? 3.645 -0.742 9.776 1.00 87.12 125 GLY A C 1
ATOM 997 O O . GLY A 1 125 ? 4.535 -1.364 10.353 1.00 87.12 125 GLY A O 1
ATOM 998 N N . ASN A 1 126 ? 3.079 0.348 10.278 1.00 87.00 126 ASN A N 1
ATOM 999 C CA . ASN A 1 126 ? 3.325 0.816 11.634 1.00 87.00 126 ASN A CA 1
ATOM 1000 C C . ASN A 1 126 ? 1.975 0.944 12.351 1.00 87.00 126 ASN A C 1
ATOM 1002 O O . ASN A 1 126 ? 1.351 2.007 12.255 1.00 87.00 126 ASN A O 1
ATOM 1006 N N . PRO A 1 127 ? 1.474 -0.139 12.973 1.00 87.31 127 PRO A N 1
ATOM 1007 C CA . PRO A 1 127 ? 0.184 -0.117 13.647 1.00 87.31 127 PRO A CA 1
ATOM 1008 C C . PRO A 1 127 ? 0.199 0.865 14.831 1.00 87.31 127 PRO A C 1
ATOM 1010 O O . PRO A 1 127 ? 1.267 1.201 15.349 1.00 87.31 127 PRO A O 1
ATOM 1013 N N . PRO A 1 128 ? -0.970 1.358 15.269 1.00 85.88 128 PRO A N 1
ATOM 1014 C CA . PRO A 1 128 ? -1.047 2.257 16.411 1.00 85.88 128 PRO A CA 1
ATOM 1015 C C . PRO A 1 128 ? -0.613 1.547 17.700 1.00 85.88 128 PRO A C 1
ATOM 1017 O O . PRO A 1 128 ? -1.060 0.438 17.988 1.00 85.88 128 PRO A O 1
ATOM 1020 N N . TYR A 1 129 ? 0.208 2.221 18.507 1.00 84.94 129 TYR A N 1
ATOM 1021 C CA . TYR A 1 129 ? 0.631 1.728 19.818 1.00 84.94 129 TYR A CA 1
ATOM 1022 C C . TYR A 1 129 ? -0.187 2.402 20.910 1.00 84.94 129 TYR A C 1
ATOM 1024 O O . TYR A 1 129 ? -0.187 3.629 21.035 1.00 84.94 129 TYR A O 1
ATOM 1032 N N . LEU A 1 130 ? -0.876 1.601 21.718 1.00 85.31 130 LEU A N 1
ATOM 1033 C CA . LEU A 1 130 ? -1.627 2.100 22.858 1.00 85.31 130 LEU A CA 1
ATOM 1034 C C . LEU A 1 130 ? -1.665 1.029 23.945 1.00 85.31 130 LEU A C 1
ATOM 1036 O O . LEU A 1 130 ? -2.235 -0.044 23.745 1.00 85.31 130 LEU A O 1
ATOM 1040 N N . GLY A 1 131 ? -1.054 1.324 25.094 1.00 85.94 131 GLY A N 1
ATOM 1041 C CA . GLY A 1 131 ? -1.013 0.388 26.217 1.00 85.94 131 GLY A CA 1
ATOM 1042 C C . GLY A 1 131 ? -2.420 0.042 26.714 1.00 85.94 131 GLY A C 1
ATOM 1043 O O . GLY A 1 131 ? -3.330 0.870 26.645 1.00 85.94 131 GLY A O 1
ATOM 1044 N N . ALA A 1 132 ? -2.600 -1.158 27.270 1.00 85.69 132 ALA A N 1
ATOM 1045 C CA . ALA A 1 132 ? -3.917 -1.727 27.595 1.00 85.69 132 ALA A CA 1
ATOM 1046 C C . ALA A 1 132 ? -4.826 -0.819 28.456 1.00 85.69 132 ALA A C 1
ATOM 1048 O O . ALA A 1 132 ? -6.052 -0.846 28.337 1.00 85.69 132 ALA A O 1
ATOM 1049 N N . ARG A 1 133 ? -4.236 0.019 29.321 1.00 87.31 133 ARG A N 1
ATOM 1050 C CA . ARG A 1 133 ? -4.971 0.966 30.183 1.00 87.31 133 ARG A CA 1
ATOM 1051 C C . ARG A 1 133 ? -5.463 2.221 29.458 1.00 87.31 133 ARG A C 1
ATOM 1053 O O . ARG A 1 133 ? -6.356 2.884 29.974 1.00 87.31 133 ARG A O 1
ATOM 1060 N N . LEU A 1 134 ? -4.867 2.555 28.316 1.00 89.69 134 LEU A N 1
ATOM 1061 C CA . LEU A 1 134 ? -5.182 3.742 27.518 1.00 89.69 134 LEU A CA 1
ATOM 1062 C C . LEU A 1 134 ? -6.141 3.436 26.361 1.00 89.69 134 LEU A C 1
ATOM 1064 O O . LEU A 1 134 ? -6.644 4.370 25.747 1.00 89.69 134 LEU A O 1
ATOM 1068 N N . GLN A 1 135 ? -6.393 2.155 26.076 1.00 89.94 135 GLN A N 1
ATOM 1069 C CA . GLN A 1 135 ? -7.314 1.727 25.027 1.00 89.94 135 GLN A CA 1
ATOM 1070 C C . GLN A 1 135 ? -8.775 2.030 25.375 1.00 89.94 135 GLN A C 1
ATOM 1072 O O . GLN A 1 135 ? -9.242 1.739 26.483 1.00 89.94 135 GLN A O 1
ATOM 1077 N N . GLU A 1 136 ? -9.500 2.549 24.388 1.00 93.00 136 GLU A N 1
ATOM 1078 C CA . GLU A 1 136 ? -10.956 2.668 24.402 1.00 93.00 136 GLU A CA 1
ATOM 1079 C C . GLU A 1 136 ? -11.633 1.286 24.330 1.00 93.00 136 GLU A C 1
ATOM 1081 O O . GLU A 1 136 ? -11.035 0.277 23.946 1.00 93.00 136 GLU A O 1
ATOM 1086 N N . ASP A 1 137 ? -12.915 1.220 24.695 1.00 93.00 137 ASP A N 1
ATOM 1087 C CA . ASP A 1 137 ? -13.653 -0.049 24.764 1.00 93.00 137 ASP A CA 1
ATOM 1088 C C . ASP A 1 137 ? -13.791 -0.746 23.400 1.00 93.00 137 ASP A C 1
ATOM 1090 O O . ASP A 1 137 ? -13.817 -1.976 23.333 1.00 93.00 137 ASP A O 1
ATOM 1094 N N . ASN A 1 138 ? -13.875 0.012 22.304 1.00 91.62 138 ASN A N 1
ATOM 1095 C CA . ASN A 1 138 ? -13.864 -0.535 20.942 1.00 91.62 138 ASN A CA 1
ATOM 1096 C C . ASN A 1 138 ? -12.508 -1.181 20.605 1.00 91.62 138 ASN A C 1
ATOM 1098 O O . ASN A 1 138 ? -12.483 -2.310 20.128 1.00 91.62 138 ASN A O 1
ATOM 1102 N N . GLN A 1 139 ? -11.397 -0.523 20.935 1.00 91.19 139 GLN A N 1
ATOM 1103 C CA . GLN A 1 139 ? -10.040 -1.014 20.699 1.00 91.19 139 GLN A CA 1
ATOM 1104 C C . GLN A 1 139 ? -9.775 -2.299 21.488 1.00 91.19 139 GLN A C 1
ATOM 1106 O O . GLN A 1 139 ? -9.237 -3.254 20.938 1.00 91.19 139 GLN A O 1
ATOM 1111 N N . LYS A 1 140 ? -10.239 -2.387 22.742 1.00 90.31 140 LYS A N 1
ATOM 1112 C CA . LYS A 1 140 ? -10.140 -3.627 23.535 1.00 90.31 140 LYS A CA 1
ATOM 1113 C C . LYS A 1 140 ? -10.899 -4.786 22.896 1.00 90.31 140 LYS A C 1
ATOM 1115 O O . LYS A 1 140 ? -10.379 -5.896 22.825 1.00 90.31 140 LYS A O 1
ATOM 1120 N N . LYS A 1 141 ? -12.112 -4.530 22.395 1.00 91.81 141 LYS A N 1
ATOM 1121 C CA . LYS A 1 141 ? -12.896 -5.536 21.661 1.00 91.81 141 LYS A CA 1
ATOM 1122 C C . LYS A 1 141 ? -12.214 -5.946 20.361 1.00 91.81 141 LYS A C 1
ATOM 1124 O O . LYS A 1 141 ? -12.389 -7.081 19.922 1.00 91.81 141 LYS A O 1
ATOM 1129 N N . ASP A 1 142 ? -11.528 -5.023 19.692 1.00 92.50 142 ASP A N 1
ATOM 1130 C CA . ASP A 1 142 ? -10.778 -5.310 18.467 1.00 92.50 142 ASP A CA 1
ATOM 1131 C C . ASP A 1 142 ? -9.579 -6.208 18.760 1.00 92.50 142 ASP A C 1
ATOM 1133 O O . ASP A 1 142 ? -9.378 -7.189 18.049 1.00 92.50 142 ASP A O 1
ATOM 1137 N N . MET A 1 143 ? -8.856 -5.940 19.850 1.00 89.62 143 MET A N 1
ATOM 1138 C CA . MET A 1 143 ? -7.775 -6.802 20.330 1.00 89.62 143 MET A CA 1
ATOM 1139 C C . MET A 1 143 ? -8.273 -8.208 20.673 1.00 89.62 143 MET A C 1
ATOM 1141 O O . MET A 1 143 ? -7.676 -9.185 20.231 1.00 89.62 143 MET A O 1
ATOM 1145 N N . GLU A 1 144 ? -9.386 -8.324 21.403 1.00 89.38 144 GLU A N 1
ATOM 1146 C CA . GLU A 1 144 ? -9.984 -9.620 21.754 1.00 89.38 144 GLU A CA 1
ATOM 1147 C C . GLU A 1 144 ? -10.370 -10.434 20.512 1.00 89.38 144 GLU A C 1
ATOM 1149 O O . GLU A 1 144 ? -10.126 -11.637 20.443 1.00 89.38 144 GLU A O 1
ATOM 1154 N N . PHE A 1 145 ? -10.932 -9.772 19.501 1.00 90.94 145 PHE A N 1
ATOM 1155 C CA . PHE A 1 145 ? -11.292 -10.424 18.248 1.00 90.94 145 PHE A CA 1
ATOM 1156 C C . PHE A 1 145 ? -10.070 -10.850 17.431 1.00 90.94 145 PHE A C 1
ATOM 1158 O O . PHE A 1 145 ? -10.040 -11.975 16.941 1.00 90.94 145 PHE A O 1
ATOM 1165 N N . ALA A 1 146 ? -9.066 -9.979 17.298 1.00 88.88 146 ALA A N 1
ATOM 1166 C CA . ALA A 1 146 ? -7.881 -10.249 16.487 1.00 88.88 146 ALA A CA 1
ATOM 1167 C C . ALA A 1 146 ? -6.958 -11.310 17.113 1.00 88.88 146 ALA A C 1
ATOM 1169 O O . ALA A 1 146 ? -6.362 -12.108 16.396 1.00 88.88 146 ALA A O 1
ATOM 1170 N N . MET A 1 147 ? -6.845 -11.333 18.444 1.00 85.56 147 MET A N 1
ATOM 1171 C CA . MET A 1 147 ? -5.967 -12.259 19.176 1.00 85.56 147 MET A CA 1
ATOM 1172 C C . MET A 1 147 ? -6.654 -13.586 19.528 1.00 85.56 147 MET A C 1
ATOM 1174 O O . MET A 1 147 ? -5.985 -14.580 19.822 1.00 85.56 147 MET A O 1
ATOM 1178 N N . GLY A 1 148 ? -7.989 -13.617 19.499 1.00 80.44 148 GLY A N 1
ATOM 1179 C CA . GLY A 1 148 ? -8.786 -14.751 19.948 1.00 80.44 148 GLY A CA 1
ATOM 1180 C C . GLY A 1 148 ? -8.739 -14.957 21.467 1.00 80.44 148 GLY A C 1
ATOM 1181 O O . GLY A 1 148 ? -8.044 -14.271 22.213 1.00 80.44 148 GLY A O 1
ATOM 1182 N N . THR A 1 149 ? -9.484 -15.949 21.955 1.00 72.38 149 THR A N 1
ATOM 1183 C CA . THR A 1 149 ? -9.674 -16.183 23.401 1.00 72.38 149 THR A CA 1
ATOM 1184 C C . THR A 1 149 ? -8.478 -16.825 24.107 1.00 72.38 149 THR A C 1
ATOM 1186 O O . THR A 1 149 ? -8.461 -16.907 25.332 1.00 72.38 149 THR A O 1
ATOM 1189 N N . ASN A 1 150 ? -7.491 -17.320 23.355 1.00 66.75 150 ASN A N 1
ATOM 1190 C CA . ASN A 1 150 ? -6.400 -18.145 23.888 1.00 66.75 150 ASN A CA 1
ATOM 1191 C C . ASN A 1 150 ? -5.098 -17.366 24.120 1.00 66.75 150 ASN A C 1
ATOM 1193 O O . ASN A 1 150 ? -4.112 -17.950 24.569 1.00 66.75 150 ASN A O 1
ATOM 1197 N N . VAL A 1 151 ? -5.081 -16.064 23.825 1.00 71.81 151 VAL A N 1
ATOM 1198 C CA . VAL A 1 151 ? -3.894 -15.215 23.944 1.00 71.81 151 VAL A CA 1
ATOM 1199 C C . VAL A 1 151 ? -4.196 -14.058 24.892 1.00 71.81 151 VAL A C 1
ATOM 1201 O O . VAL A 1 151 ? -5.084 -13.247 24.647 1.00 71.81 151 VAL A O 1
ATOM 1204 N N . SER A 1 152 ? -3.445 -13.969 25.994 1.00 72.75 152 SER A N 1
ATOM 1205 C CA . SER A 1 152 ? -3.503 -12.804 26.882 1.00 72.75 152 SER A CA 1
ATOM 1206 C C . SER A 1 152 ? -2.813 -11.623 26.203 1.00 72.75 152 SER A C 1
ATOM 1208 O O . SER A 1 152 ? -1.593 -11.614 26.065 1.00 72.75 152 SER A O 1
ATOM 1210 N N . PHE A 1 153 ? -3.590 -10.625 25.785 1.00 71.50 153 PHE A N 1
ATOM 1211 C CA . PHE A 1 153 ? -3.087 -9.445 25.073 1.00 71.50 153 PHE A CA 1
ATOM 1212 C C . PHE A 1 153 ? -2.863 -8.223 25.977 1.00 71.50 153 PHE A C 1
ATOM 1214 O O . PHE A 1 153 ? -2.368 -7.196 25.527 1.00 71.50 153 PHE A O 1
ATOM 1221 N N . ASN A 1 154 ? -3.189 -8.330 27.270 1.00 68.38 154 ASN A N 1
ATOM 1222 C CA . ASN A 1 154 ? -3.094 -7.215 28.219 1.00 68.38 154 ASN A CA 1
ATOM 1223 C C . ASN A 1 154 ? -1.650 -6.806 28.567 1.00 68.38 154 ASN A C 1
ATOM 1225 O O . ASN A 1 154 ? -1.459 -5.724 29.116 1.00 68.38 154 ASN A O 1
ATOM 1229 N N . ASN A 1 155 ? -0.668 -7.660 28.256 1.00 64.38 155 ASN A N 1
ATOM 1230 C CA . ASN A 1 155 ? 0.761 -7.451 28.518 1.00 64.38 155 ASN A CA 1
ATOM 1231 C C . ASN A 1 155 ? 1.601 -7.577 27.231 1.00 64.38 155 ASN A C 1
ATOM 1233 O O . ASN A 1 155 ? 2.741 -8.031 27.291 1.00 64.38 155 ASN A O 1
ATOM 1237 N N . LEU A 1 156 ? 1.022 -7.264 26.066 1.00 63.91 156 LEU A N 1
ATOM 1238 C CA . LEU A 1 156 ? 1.784 -7.120 24.824 1.00 63.91 156 LEU A CA 1
ATOM 1239 C C . LEU A 1 156 ? 2.516 -5.770 24.857 1.00 63.91 156 LEU A C 1
ATOM 1241 O O . LEU A 1 156 ? 2.077 -4.818 24.219 1.00 63.91 156 LEU A O 1
ATOM 1245 N N . ASP A 1 157 ? 3.577 -5.704 25.658 1.00 52.59 157 ASP A N 1
ATOM 1246 C CA . ASP A 1 157 ? 4.597 -4.649 25.659 1.00 52.59 157 ASP A CA 1
ATOM 1247 C C . ASP A 1 157 ? 5.970 -5.287 25.387 1.00 52.59 157 ASP A C 1
ATOM 1249 O O . ASP A 1 157 ? 6.227 -6.393 25.927 1.00 52.59 157 ASP A O 1
#

pLDDT: mean 83.82, std 13.94, range [35.41, 97.25]

Organism: NCBI:txid749906

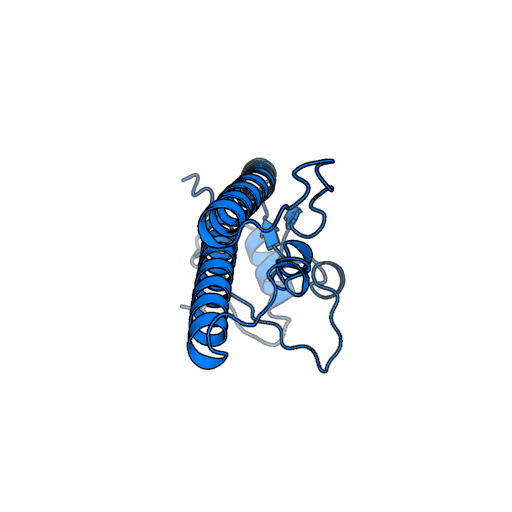InterPro domains:
  IPR029063 S-adenosyl-L-methionine-dependent methyltransferase superfamily [G3DSA:3.40.50.150] (8-156)
  IPR029063 S-adenosyl-L-methionine-dependent methyltransferase superfamily [SSF53335] (48-140)
  IPR046816 MmeI-like, DNA-methyltransferase domain [PF20473] (8-157)

Solvent-accessible surface area (backbone atoms only — not comparable to full-atom values): 9932 Å² total; per-residue (Å²): 134,90,79,79,56,64,53,46,49,53,57,47,49,52,51,53,53,52,53,51,50,51,51,53,52,52,53,50,51,34,60,76,52,73,61,65,64,52,65,83,74,56,86,65,76,87,81,52,76,89,80,53,69,46,69,27,70,46,66,68,54,35,54,53,36,54,54,49,43,52,52,50,50,53,53,51,47,52,48,45,25,76,78,59,70,42,84,69,82,85,66,80,86,72,85,76,74,35,59,39,69,36,55,70,63,74,54,64,59,61,75,61,53,72,76,61,94,88,58,90,80,85,88,85,74,65,77,88,86,68,60,66,90,74,48,52,76,68,55,51,53,36,49,48,63,61,56,36,94,89,48,86,68,77,72,81,118

Radius of gyration: 19.97 Å; Cα contacts (8 Å, |Δi|>4): 125; chains: 1; bounding box: 39×33×59 Å

Foldseek 3Di:
DDDADQFLVVLLVVLLVVLVVVVVVVVVVCVVVVNPPDLVVCQDDPRDPLQGAEEAQDPVSLVVSQVSNLVSVVVSQVVCCVSRVRDDDNDDDDDDQLYHHHDPLPDDVCVSPPDDPPDDDDDDGDDDDDQLVRDDPVVVVSCCSNVDPPDDPNPPD

Sequence (157 aa):
MTQPAVAVNFLIITYKSLRLLEMDILRLQRLCLGGQIALSSILGSVIRMQQFYGIELLDFPHEVAMLSMWLAEHQMNKKLFDDFGVVTDALPLHNITQIVCGNACRLDWNVVCPHEKEEEVFVFGNPPYLGARLQEDNQKKDMEFAMGTNVSFNNLD